Protein AF-A0A699UUC4-F1 (afdb_monomer_lite)

Sequence (95 aa):
MPNLKPSIPYPSRRDDERRREQANEQIEKFYEIFKDMSFEISFTDALILMPKFASTLKALIGNKEKLSKMARTPMNEHCSAVILNKLPKKLGDPG

Structure (mmCIF, N/CA/C/O backbone):
data_AF-A0A699UUC4-F1
#
_entry.id   AF-A0A699UUC4-F1
#
loop_
_atom_site.group_PDB
_atom_site.id
_atom_site.type_symbol
_atom_site.label_atom_id
_atom_site.label_alt_id
_atom_site.label_comp_id
_atom_site.label_asym_id
_atom_site.label_entity_id
_atom_site.label_seq_id
_atom_site.pdbx_PDB_ins_code
_atom_site.Cartn_x
_atom_site.Cartn_y
_atom_site.Cartn_z
_atom_site.occupancy
_atom_site.B_iso_or_equiv
_atom_site.auth_seq_id
_atom_site.auth_comp_id
_atom_site.auth_asym_id
_atom_site.auth_atom_id
_atom_site.pdbx_PDB_model_num
ATOM 1 N N . MET A 1 1 ? 22.416 23.795 39.507 1.00 53.88 1 MET A N 1
ATOM 2 C CA . MET A 1 1 ? 21.387 23.635 38.452 1.00 53.88 1 MET A CA 1
ATOM 3 C C . MET A 1 1 ? 20.030 23.898 39.091 1.00 53.88 1 MET A C 1
ATOM 5 O O . MET A 1 1 ? 19.801 23.345 40.162 1.00 53.88 1 MET A O 1
ATOM 9 N N . PRO A 1 2 ? 19.187 24.791 38.549 1.00 55.34 2 PRO A N 1
ATOM 10 C CA . PRO A 1 2 ? 17.926 25.143 39.192 1.00 55.34 2 PRO A CA 1
ATOM 11 C C . PRO A 1 2 ? 16.950 23.960 39.127 1.00 55.34 2 PRO A C 1
ATOM 13 O O . PRO A 1 2 ? 16.814 23.311 38.094 1.00 55.34 2 PRO A O 1
ATOM 16 N N . ASN A 1 3 ? 16.307 23.670 40.259 1.00 56.91 3 ASN A N 1
ATOM 17 C CA . ASN A 1 3 ? 15.320 22.605 40.427 1.00 56.91 3 ASN A CA 1
ATOM 18 C C . ASN A 1 3 ? 14.132 22.792 39.463 1.00 56.91 3 ASN A C 1
ATOM 20 O O . ASN A 1 3 ? 13.267 23.636 39.702 1.00 56.91 3 ASN A O 1
ATOM 24 N N . LEU A 1 4 ? 14.055 21.972 38.412 1.00 65.25 4 LEU A N 1
ATOM 25 C CA . LEU A 1 4 ? 12.837 21.771 37.624 1.00 65.25 4 LEU A CA 1
ATOM 26 C C . LEU A 1 4 ? 11.860 20.941 38.464 1.00 65.25 4 LEU A C 1
ATOM 28 O O . LEU A 1 4 ? 11.881 19.713 38.437 1.00 65.25 4 LEU A O 1
ATOM 32 N N . LYS A 1 5 ? 11.012 21.609 39.252 1.00 64.19 5 LYS A N 1
ATOM 33 C CA . LYS A 1 5 ? 9.847 20.945 39.849 1.00 64.19 5 LYS A CA 1
ATOM 34 C C . LYS A 1 5 ? 8.952 20.447 38.703 1.00 64.19 5 LYS A C 1
ATOM 36 O O . LYS A 1 5 ? 8.660 21.247 37.810 1.00 64.19 5 LYS A O 1
ATOM 41 N N . PRO A 1 6 ? 8.498 19.181 38.705 1.00 61.56 6 PRO A N 1
ATOM 42 C CA . PRO A 1 6 ? 7.538 18.720 37.711 1.00 61.56 6 PRO A CA 1
ATOM 43 C C . PRO A 1 6 ? 6.282 19.589 37.822 1.00 61.56 6 PRO A C 1
ATOM 45 O O . PRO A 1 6 ? 5.705 19.700 38.906 1.00 61.56 6 PRO A O 1
ATOM 48 N N . SER A 1 7 ? 5.871 20.251 36.734 1.00 69.12 7 SER A N 1
ATOM 49 C CA . SER A 1 7 ? 4.612 20.995 36.748 1.00 69.12 7 SER A CA 1
ATOM 50 C C . SER A 1 7 ? 3.489 19.984 36.934 1.00 69.12 7 SER A C 1
ATOM 52 O O . SER A 1 7 ? 3.312 19.112 36.080 1.00 69.12 7 SER A O 1
ATOM 54 N N . ILE A 1 8 ? 2.742 20.086 38.032 1.00 64.06 8 ILE A N 1
ATOM 55 C CA . ILE A 1 8 ? 1.513 19.311 38.195 1.00 64.06 8 ILE A CA 1
ATOM 56 C C . ILE A 1 8 ? 0.633 19.646 36.982 1.00 64.06 8 ILE A C 1
ATOM 58 O O . ILE A 1 8 ? 0.373 20.831 36.747 1.00 64.06 8 ILE A O 1
ATOM 62 N N . PRO A 1 9 ? 0.227 18.654 36.166 1.00 68.56 9 PRO A N 1
ATOM 63 C CA . PRO A 1 9 ? -0.620 18.923 35.017 1.00 68.56 9 PRO A CA 1
ATOM 64 C C . PRO A 1 9 ? -1.893 19.614 35.497 1.00 68.56 9 PRO A C 1
ATOM 66 O O . PRO A 1 9 ? -2.489 19.180 36.486 1.00 68.56 9 PRO A O 1
ATOM 69 N N . TYR A 1 10 ? -2.305 20.678 34.802 1.00 74.00 10 TYR A N 1
ATOM 70 C CA . TYR A 1 10 ? -3.627 21.270 35.007 1.00 74.00 10 TYR A CA 1
ATOM 71 C C . TYR A 1 10 ? -4.680 20.149 35.008 1.00 74.00 10 TYR A C 1
ATOM 73 O O . TYR A 1 10 ? -4.571 19.263 34.159 1.00 74.00 10 TYR A O 1
ATOM 81 N N . PRO A 1 11 ? -5.681 20.159 35.907 1.00 76.12 11 PRO A N 1
ATOM 82 C CA . PRO A 1 11 ? -6.680 19.089 35.991 1.00 76.12 11 PRO A CA 1
ATOM 83 C C . PRO A 1 11 ? -7.296 18.720 34.632 1.00 76.12 11 PRO A C 1
ATOM 85 O O . PRO A 1 11 ? -7.401 17.542 34.309 1.00 76.12 11 PRO A O 1
ATOM 88 N N . SER A 1 12 ? -7.542 19.718 33.776 1.00 78.81 12 SER A N 1
ATOM 89 C CA . SER A 1 12 ? -8.028 19.526 32.404 1.00 78.81 12 SER A CA 1
ATOM 90 C C . SER A 1 12 ? -7.108 18.685 31.514 1.00 78.81 12 SER A C 1
ATOM 92 O O . SER A 1 12 ? -7.598 17.920 30.690 1.00 78.81 12 SER A O 1
ATOM 94 N N . ARG A 1 13 ? -5.780 18.766 31.688 1.00 80.06 13 ARG A N 1
ATOM 95 C CA . ARG A 1 13 ? -4.829 17.932 30.935 1.00 80.06 13 ARG A CA 1
ATOM 96 C C . ARG A 1 13 ? -5.001 16.452 31.254 1.00 80.06 13 ARG A C 1
ATOM 98 O O . ARG A 1 13 ? -4.865 15.638 30.351 1.00 80.06 13 ARG A O 1
ATOM 105 N N . ARG A 1 14 ? -5.315 16.108 32.510 1.00 82.56 14 ARG A N 1
ATOM 106 C CA . ARG A 1 14 ? -5.584 14.712 32.888 1.00 82.56 14 ARG A CA 1
ATOM 107 C C . ARG A 1 14 ? -6.864 14.199 32.233 1.00 82.56 14 ARG A C 1
ATOM 109 O O . ARG A 1 14 ? -6.890 13.063 31.772 1.00 82.56 14 ARG A O 1
ATOM 116 N N . ASP A 1 15 ? -7.897 15.035 32.156 1.00 85.81 15 ASP A N 1
ATOM 117 C CA . ASP A 1 15 ? -9.153 14.669 31.494 1.00 85.81 15 ASP A CA 1
ATOM 118 C C . ASP A 1 15 ? -8.973 14.497 29.977 1.00 85.81 15 ASP A C 1
ATOM 120 O O . ASP A 1 15 ? -9.523 13.568 29.386 1.00 85.81 15 ASP A O 1
ATOM 124 N N . ASP A 1 16 ? -8.176 15.354 29.334 1.00 88.12 16 ASP A N 1
ATOM 125 C CA . ASP A 1 16 ? -7.830 15.227 27.912 1.00 88.12 16 ASP A CA 1
ATOM 126 C C . ASP A 1 16 ? -7.037 13.952 27.615 1.00 88.12 16 ASP A C 1
ATOM 128 O O . ASP A 1 16 ? -7.305 13.273 26.624 1.00 88.12 16 ASP A O 1
ATOM 132 N N . GLU A 1 17 ? -6.076 13.614 28.472 1.00 89.31 17 GLU A N 1
ATOM 133 C CA . GLU A 1 17 ? -5.261 12.408 28.342 1.00 89.31 17 GLU A CA 1
ATOM 134 C C . GLU A 1 17 ? -6.105 11.145 28.508 1.00 89.31 17 GLU A C 1
ATOM 136 O O . GLU A 1 17 ? -6.097 10.285 27.631 1.00 89.31 17 GLU A O 1
ATOM 141 N N . ARG A 1 18 ? -6.969 11.104 29.528 1.00 89.06 18 ARG A N 1
ATOM 142 C CA . ARG A 1 18 ? -7.925 10.006 29.723 1.00 89.06 18 ARG A CA 1
ATOM 143 C C . ARG A 1 18 ? -8.858 9.827 28.523 1.00 89.06 18 ARG A C 1
ATOM 145 O O . ARG A 1 18 ? -9.155 8.701 28.132 1.00 89.06 18 ARG A O 1
ATOM 152 N N . ARG A 1 19 ? -9.325 10.924 27.915 1.00 91.81 19 ARG A N 1
ATOM 153 C CA . ARG A 1 19 ? -10.149 10.867 26.693 1.00 91.81 19 ARG A CA 1
ATOM 154 C C . ARG A 1 19 ? -9.376 10.304 25.501 1.00 91.81 19 ARG A C 1
ATOM 156 O O . ARG A 1 19 ? -9.947 9.552 24.715 1.00 91.81 19 ARG A O 1
ATOM 163 N N . ARG A 1 20 ? -8.089 10.640 25.365 1.00 92.06 20 ARG A N 1
ATOM 164 C CA . ARG A 1 20 ? -7.215 10.079 24.320 1.00 92.06 20 ARG A CA 1
ATOM 165 C C . ARG A 1 20 ? -6.952 8.596 24.540 1.00 92.06 20 ARG A C 1
ATOM 167 O O . ARG A 1 20 ? -7.040 7.840 23.583 1.00 92.06 20 ARG A O 1
ATOM 174 N N . GLU A 1 21 ? -6.678 8.178 25.771 1.00 94.94 21 GLU A N 1
ATOM 175 C CA . GLU A 1 21 ? -6.489 6.765 26.120 1.00 94.94 21 GLU A CA 1
ATOM 176 C C . GLU A 1 21 ? -7.739 5.944 25.792 1.00 94.94 21 GLU A C 1
ATOM 178 O O . GLU A 1 21 ? -7.641 4.925 25.116 1.00 94.94 21 GLU A O 1
ATOM 183 N N . GLN A 1 22 ? -8.926 6.439 26.154 1.00 96.19 22 GLN A N 1
ATOM 184 C CA . GLN A 1 22 ? -10.196 5.797 25.800 1.00 96.19 22 GLN A CA 1
ATOM 185 C C . GLN A 1 22 ? -10.411 5.706 24.286 1.00 96.19 22 GLN A C 1
ATOM 187 O O . GLN A 1 22 ? -10.876 4.681 23.790 1.00 96.19 22 GLN A O 1
ATOM 192 N N . ALA A 1 23 ? -10.076 6.763 23.540 1.00 96.31 23 ALA A N 1
ATOM 193 C CA . ALA A 1 23 ? -10.149 6.739 22.082 1.00 96.31 23 ALA A CA 1
ATOM 194 C C . ALA A 1 23 ? -9.162 5.723 21.486 1.00 96.31 23 ALA A C 1
ATOM 196 O O . ALA A 1 23 ? -9.526 4.974 20.584 1.00 96.31 23 ALA A O 1
ATOM 197 N N . ASN A 1 24 ? -7.944 5.646 22.021 1.00 95.56 24 ASN A N 1
ATOM 198 C CA . ASN A 1 24 ? -6.939 4.680 21.588 1.00 95.56 24 ASN A CA 1
ATOM 199 C C . ASN A 1 24 ? -7.376 3.240 21.887 1.00 95.56 24 ASN A C 1
ATOM 201 O O . ASN A 1 24 ? -7.265 2.390 21.012 1.00 95.56 24 ASN A O 1
ATOM 205 N N . GLU A 1 25 ? -7.954 2.966 23.060 1.00 96.81 25 GLU A N 1
ATOM 206 C CA . GLU A 1 25 ? -8.535 1.652 23.370 1.00 96.81 25 GLU A CA 1
ATOM 207 C C . GLU A 1 25 ? -9.655 1.269 22.393 1.00 96.81 25 GLU A C 1
ATOM 209 O O . GLU A 1 25 ? -9.785 0.102 22.020 1.00 96.81 25 GLU A O 1
ATOM 214 N N . GLN A 1 26 ? -10.480 2.233 21.972 1.00 96.12 26 GLN A N 1
ATOM 215 C CA . GLN A 1 26 ? -11.510 1.991 20.958 1.00 96.12 26 GLN A CA 1
ATOM 216 C C . GLN A 1 26 ? -10.902 1.700 19.581 1.00 96.12 26 GLN A C 1
ATOM 218 O O . GLN A 1 26 ? -11.380 0.799 18.892 1.00 96.12 26 GLN A O 1
ATOM 223 N N . ILE A 1 27 ? -9.849 2.424 19.193 1.00 94.38 27 ILE A N 1
ATOM 224 C CA . ILE A 1 27 ? -9.135 2.210 17.927 1.00 94.38 27 ILE A CA 1
ATOM 225 C C . ILE A 1 27 ? -8.471 0.831 17.904 1.00 94.38 27 ILE A C 1
ATOM 227 O O . ILE A 1 27 ? -8.612 0.117 16.915 1.00 94.38 27 ILE A O 1
ATOM 231 N N . GLU A 1 28 ? -7.808 0.429 18.987 1.00 95.44 28 GLU A N 1
ATOM 232 C CA . GLU A 1 28 ? -7.190 -0.897 19.107 1.00 95.44 28 GLU A CA 1
ATOM 233 C C . GLU A 1 28 ? -8.236 -2.011 18.974 1.00 95.44 28 GLU A C 1
ATOM 235 O O . GLU A 1 28 ? -8.076 -2.920 18.164 1.00 95.44 28 GLU A O 1
ATOM 240 N N . LYS A 1 29 ? -9.375 -1.901 19.674 1.00 95.06 29 LYS A N 1
ATOM 241 C CA . LYS A 1 29 ? -10.481 -2.868 19.534 1.00 95.06 29 LYS A CA 1
ATOM 242 C C . LYS A 1 29 ? -11.013 -2.941 18.106 1.00 95.06 29 LYS A C 1
ATOM 244 O O . LYS A 1 29 ? -11.286 -4.030 17.611 1.00 95.06 29 LYS A O 1
ATOM 249 N N . PHE A 1 30 ? -11.173 -1.794 17.447 1.00 91.75 30 PHE A N 1
ATOM 250 C CA . PHE A 1 30 ? -11.584 -1.758 16.047 1.00 91.75 30 PHE A CA 1
ATOM 251 C C . PHE A 1 30 ? -10.558 -2.450 15.146 1.00 91.75 30 PHE A C 1
ATOM 253 O O . PHE A 1 30 ? -10.942 -3.203 14.256 1.00 91.75 30 PHE A O 1
ATOM 260 N N . TYR A 1 31 ? -9.268 -2.217 15.383 1.00 89.44 31 TYR A N 1
ATOM 261 C CA . TYR A 1 31 ? -8.197 -2.802 14.588 1.00 89.44 31 TYR A CA 1
ATOM 262 C C . TYR A 1 31 ? -8.133 -4.326 14.731 1.00 89.44 31 TYR A C 1
ATOM 264 O O . TYR A 1 31 ? -7.964 -5.013 13.728 1.00 89.44 31 TYR A O 1
ATOM 272 N N . GLU A 1 32 ? -8.350 -4.860 15.933 1.00 90.62 32 GLU A N 1
ATOM 273 C CA . GLU A 1 32 ? -8.452 -6.308 16.154 1.00 90.62 32 GLU A CA 1
ATOM 274 C C . GLU A 1 32 ? -9.644 -6.917 15.398 1.00 90.62 32 GLU A C 1
ATOM 276 O O . GLU A 1 32 ? -9.461 -7.858 14.630 1.00 90.62 32 GLU A O 1
ATOM 281 N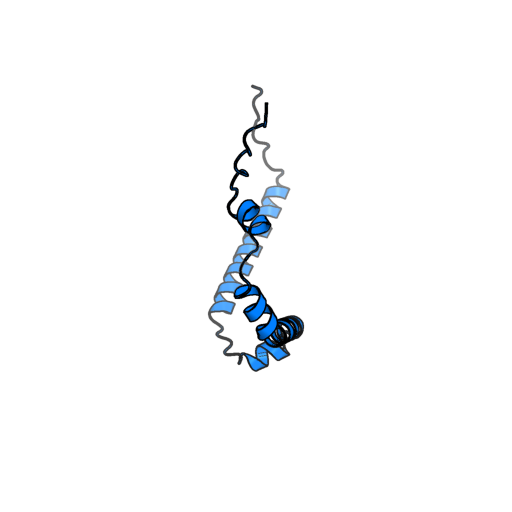 N . ILE A 1 33 ? -10.835 -6.308 15.481 1.00 88.50 33 ILE A N 1
ATOM 282 C CA . ILE A 1 33 ? -12.006 -6.750 14.698 1.00 88.50 33 ILE A CA 1
ATOM 283 C C . ILE A 1 33 ? -11.721 -6.664 13.190 1.00 88.50 33 ILE A C 1
ATOM 285 O O . ILE A 1 33 ? -12.124 -7.530 12.419 1.00 88.50 33 ILE A O 1
ATOM 289 N N . PHE A 1 34 ? -11.023 -5.617 12.750 1.00 83.81 34 PHE A N 1
ATOM 290 C CA . PHE A 1 34 ? -10.683 -5.416 11.346 1.00 83.81 34 PHE A CA 1
ATOM 291 C C . PHE A 1 34 ? -9.673 -6.443 10.819 1.00 83.81 34 PHE A C 1
ATOM 293 O O . PHE A 1 34 ? -9.788 -6.844 9.666 1.00 83.81 34 PHE A O 1
ATOM 300 N N . LYS A 1 35 ? -8.708 -6.887 11.635 1.00 81.50 35 LYS A N 1
ATOM 301 C CA . LYS A 1 35 ? -7.799 -7.990 11.278 1.00 81.50 35 LYS A CA 1
ATOM 302 C C . LYS A 1 35 ? -8.526 -9.326 11.193 1.00 81.50 35 LYS A C 1
ATOM 304 O O . LYS A 1 35 ? -8.242 -10.101 10.283 1.00 81.50 35 LYS A O 1
ATOM 309 N N . ASP A 1 36 ? -9.433 -9.580 12.136 1.00 82.12 36 ASP A N 1
ATOM 310 C CA . ASP A 1 36 ? -10.238 -10.805 12.172 1.00 82.12 36 ASP A CA 1
ATOM 311 C C . ASP A 1 36 ? -11.209 -10.879 10.987 1.00 82.12 36 ASP A C 1
ATOM 313 O O . ASP A 1 36 ? -11.525 -11.963 10.493 1.00 82.12 36 ASP A O 1
ATOM 317 N N . MET A 1 37 ? -11.649 -9.725 10.478 1.00 76.56 37 MET A N 1
ATOM 318 C CA . MET A 1 37 ? -12.336 -9.627 9.197 1.00 76.56 37 MET A CA 1
ATOM 319 C C . MET A 1 37 ? -11.343 -9.846 8.049 1.00 76.56 37 MET A C 1
ATOM 321 O O . MET A 1 37 ? -10.783 -8.906 7.482 1.00 76.56 37 MET A O 1
ATOM 325 N N . SER A 1 38 ? -11.155 -11.102 7.646 1.00 66.44 38 SER A N 1
ATOM 326 C CA . SER A 1 38 ? -10.509 -11.404 6.372 1.00 66.44 38 SER A CA 1
ATOM 327 C C . SER A 1 38 ? -11.406 -10.943 5.218 1.00 6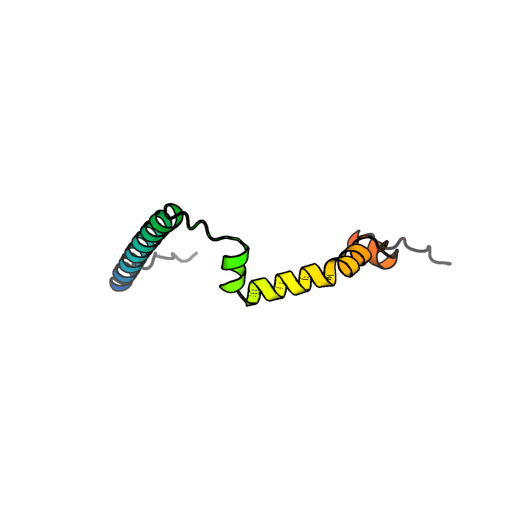6.44 38 SER A C 1
ATOM 329 O O . SER A 1 38 ? -12.353 -11.610 4.805 1.00 66.44 38 SER A O 1
ATOM 331 N N . PHE A 1 39 ? -11.102 -9.774 4.660 1.00 66.81 39 PHE A N 1
ATOM 332 C CA . PHE A 1 39 ? -11.624 -9.397 3.353 1.00 66.81 39 PHE A CA 1
ATOM 333 C C . PHE A 1 39 ? -10.762 -10.082 2.302 1.00 66.81 39 PHE A C 1
ATOM 335 O O . PHE A 1 39 ? -9.705 -9.576 1.921 1.00 66.81 39 PHE A O 1
ATOM 342 N N . GLU A 1 40 ? -11.199 -11.251 1.839 1.00 73.44 40 GLU A N 1
ATOM 343 C CA . GLU A 1 40 ? -10.618 -11.888 0.661 1.00 73.44 40 GLU A CA 1
ATOM 344 C C . GLU A 1 40 ? -11.063 -11.105 -0.582 1.00 73.44 40 GLU A C 1
ATOM 346 O O . GLU A 1 40 ? -11.953 -11.494 -1.333 1.00 73.44 40 GLU A O 1
ATOM 351 N N . ILE A 1 41 ? -10.495 -9.911 -0.749 1.00 82.25 41 ILE A N 1
ATOM 352 C CA . ILE A 1 41 ? -10.665 -9.115 -1.954 1.00 82.25 41 ILE A CA 1
ATOM 353 C C . ILE A 1 41 ? -9.623 -9.569 -2.967 1.00 82.25 41 ILE A C 1
ATOM 355 O O . ILE A 1 41 ? -8.429 -9.658 -2.663 1.00 82.25 41 ILE A O 1
ATOM 359 N N . SER A 1 42 ? -10.065 -9.864 -4.188 1.00 88.31 42 SER A N 1
ATOM 360 C CA . SER A 1 42 ? -9.120 -10.188 -5.245 1.00 88.31 42 SER A CA 1
ATOM 361 C C . SER A 1 42 ? -8.198 -8.989 -5.482 1.00 88.31 42 SER A C 1
ATOM 363 O O . SER A 1 42 ? -8.595 -7.826 -5.352 1.00 88.31 42 SER A O 1
ATOM 365 N N . PHE A 1 43 ? -6.950 -9.254 -5.863 1.00 86.94 43 PHE A N 1
ATOM 366 C CA . PHE A 1 43 ? -6.009 -8.180 -6.175 1.00 86.94 43 PHE A CA 1
ATOM 367 C C . PHE A 1 43 ? -6.577 -7.226 -7.240 1.00 86.94 43 PHE A C 1
ATOM 369 O O . PHE A 1 43 ? -6.419 -6.014 -7.133 1.00 86.94 43 PHE A O 1
ATOM 376 N N . THR A 1 44 ? -7.301 -7.754 -8.231 1.00 90.25 44 THR A N 1
ATOM 377 C CA . THR A 1 44 ? -7.953 -6.956 -9.276 1.00 90.25 44 THR A CA 1
ATOM 378 C C . THR A 1 44 ? -9.025 -6.021 -8.726 1.00 90.25 44 THR A C 1
ATOM 380 O O . THR A 1 44 ? -9.055 -4.855 -9.117 1.00 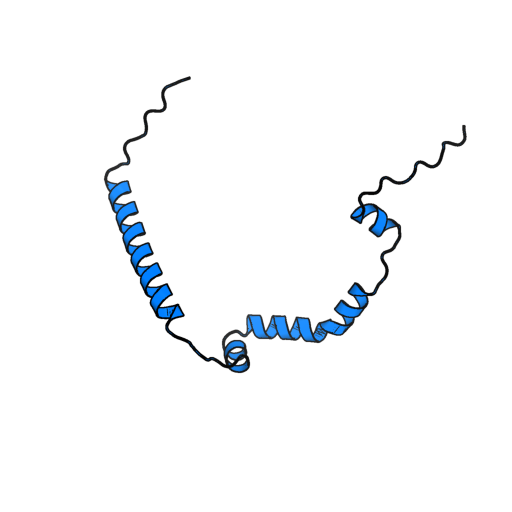90.25 44 THR A O 1
ATOM 383 N N . ASP A 1 45 ? -9.842 -6.482 -7.781 1.00 90.50 45 ASP A N 1
ATOM 384 C CA . ASP A 1 45 ? -10.882 -5.652 -7.167 1.00 90.50 45 ASP A CA 1
ATOM 385 C C . ASP A 1 45 ? -10.264 -4.558 -6.288 1.00 90.50 45 ASP A C 1
ATOM 387 O O . ASP A 1 45 ? -10.671 -3.397 -6.355 1.00 90.50 45 ASP A O 1
ATOM 391 N N . ALA A 1 46 ? -9.199 -4.878 -5.544 1.00 90.50 46 ALA A N 1
ATOM 392 C CA . ALA A 1 46 ? -8.450 -3.886 -4.776 1.00 90.50 46 ALA A CA 1
ATOM 393 C C . ALA A 1 46 ? -7.855 -2.787 -5.678 1.00 90.50 46 ALA A C 1
ATOM 395 O O . ALA A 1 46 ? -7.898 -1.606 -5.331 1.00 90.50 46 ALA A O 1
ATOM 396 N N . LEU A 1 47 ? -7.351 -3.143 -6.866 1.00 91.62 47 LEU A N 1
ATOM 397 C CA . LEU A 1 47 ? -6.845 -2.163 -7.834 1.00 91.62 47 LEU A CA 1
ATOM 398 C C . LEU A 1 47 ? -7.940 -1.245 -8.386 1.00 91.62 47 LEU A C 1
ATOM 400 O O . LEU A 1 47 ? -7.670 -0.064 -8.614 1.00 91.62 47 LEU A O 1
ATOM 404 N N . ILE A 1 48 ? -9.161 -1.753 -8.572 1.00 93.25 48 ILE A N 1
ATOM 405 C CA . ILE A 1 48 ? -10.313 -0.938 -8.987 1.00 93.25 48 ILE A CA 1
ATOM 406 C C . ILE A 1 48 ? -10.659 0.082 -7.894 1.00 93.25 48 ILE A C 1
ATOM 408 O O . ILE A 1 48 ? -10.882 1.255 -8.195 1.00 93.25 48 ILE A O 1
ATOM 412 N N . LEU A 1 49 ? -10.638 -0.338 -6.626 1.00 93.31 49 LEU A N 1
ATOM 413 C CA . LEU A 1 49 ? -10.903 0.539 -5.481 1.00 93.31 49 LEU A CA 1
ATOM 414 C C . LEU A 1 49 ? -9.771 1.546 -5.214 1.00 93.31 49 LEU A C 1
ATOM 416 O O . LEU A 1 49 ? -10.001 2.599 -4.620 1.00 93.31 49 LEU A O 1
ATOM 420 N N . MET A 1 50 ? -8.548 1.250 -5.665 1.00 94.75 50 MET A N 1
ATOM 421 C CA . MET A 1 50 ? -7.347 2.056 -5.424 1.00 94.75 50 MET A CA 1
ATOM 422 C C . MET A 1 50 ? -6.733 2.581 -6.737 1.00 94.75 50 MET A C 1
ATOM 424 O O . MET A 1 50 ? -5.606 2.217 -7.092 1.00 94.75 50 MET A O 1
ATOM 428 N N . PRO A 1 51 ? -7.393 3.513 -7.454 1.00 92.31 51 PRO A N 1
ATOM 429 C CA . PRO A 1 51 ? -6.978 3.933 -8.797 1.00 92.31 51 PRO A CA 1
ATOM 430 C C . PRO A 1 51 ? -5.586 4.586 -8.844 1.00 92.31 51 PRO A C 1
ATOM 432 O O . PRO A 1 51 ? -4.866 4.446 -9.832 1.00 92.31 51 PRO A O 1
ATOM 435 N N . LYS A 1 52 ? -5.163 5.263 -7.764 1.00 95.81 52 LYS A N 1
ATOM 436 C CA . LYS A 1 52 ? -3.798 5.810 -7.639 1.00 95.81 52 LYS A CA 1
ATOM 437 C C . LYS A 1 52 ? -2.736 4.713 -7.560 1.00 95.81 52 LYS A C 1
ATOM 439 O O . LYS A 1 52 ? -1.639 4.892 -8.069 1.00 95.81 52 LYS A O 1
ATOM 444 N N . PHE A 1 53 ? -3.052 3.595 -6.916 1.00 94.00 53 PHE A N 1
ATOM 445 C CA . PHE A 1 53 ? -2.141 2.461 -6.813 1.00 94.00 53 PHE A CA 1
ATOM 446 C C . PHE A 1 53 ? -2.118 1.654 -8.119 1.00 94.00 53 PHE A C 1
ATOM 448 O O . PHE A 1 53 ? -1.060 1.255 -8.599 1.00 94.00 53 PHE A O 1
ATOM 455 N N . ALA A 1 54 ? -3.273 1.498 -8.771 1.00 95.88 54 ALA A N 1
ATOM 456 C CA . ALA A 1 54 ? -3.341 0.909 -10.103 1.00 95.88 54 ALA A CA 1
ATOM 457 C C . ALA A 1 54 ? -2.513 1.701 -11.133 1.00 95.88 54 ALA A C 1
ATOM 459 O O . ALA A 1 54 ? -1.796 1.108 -11.943 1.00 95.88 54 ALA A O 1
ATOM 460 N N . SER A 1 55 ? -2.558 3.038 -11.097 1.00 95.25 55 SER A N 1
ATOM 461 C CA . SER A 1 55 ? -1.799 3.875 -12.032 1.00 95.25 55 SER A CA 1
ATOM 462 C C . SER A 1 55 ? -0.286 3.816 -11.797 1.00 95.25 55 SER A C 1
ATOM 464 O O . SER A 1 55 ? 0.471 3.747 -12.769 1.00 95.25 55 SER A O 1
ATOM 466 N N . THR A 1 56 ? 0.172 3.767 -10.542 1.00 95.00 56 THR A N 1
ATOM 467 C CA . THR A 1 56 ? 1.599 3.606 -10.224 1.00 95.00 56 THR A CA 1
ATOM 468 C C . THR A 1 56 ? 2.117 2.235 -10.640 1.00 95.00 56 THR A C 1
ATOM 470 O O . THR A 1 56 ? 3.180 2.157 -11.257 1.00 95.00 56 THR A O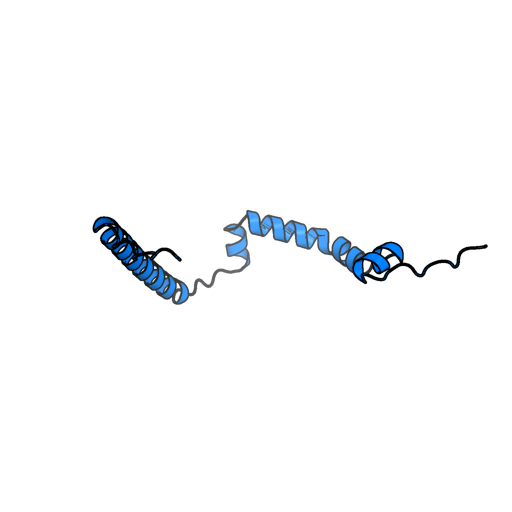 1
ATOM 473 N N . LEU A 1 57 ? 1.357 1.162 -10.398 1.00 94.25 57 LEU A N 1
ATOM 474 C CA . LEU A 1 57 ? 1.705 -0.175 -10.883 1.00 94.25 57 LEU A CA 1
ATOM 475 C C . LEU A 1 57 ? 1.764 -0.229 -12.408 1.00 94.25 57 LEU A C 1
ATOM 477 O O . LEU A 1 57 ? 2.714 -0.775 -12.966 1.00 94.25 57 LEU A O 1
ATOM 481 N N . LYS A 1 58 ? 0.798 0.388 -13.096 1.00 94.44 58 LYS A N 1
ATOM 482 C CA . LYS A 1 58 ? 0.798 0.480 -14.561 1.00 94.44 58 LYS A CA 1
ATOM 483 C C . LYS A 1 58 ? 2.051 1.189 -15.079 1.00 94.44 58 LYS A C 1
ATOM 485 O O . LYS A 1 58 ? 2.679 0.704 -16.019 1.00 94.44 58 LYS A O 1
ATOM 490 N N . ALA A 1 59 ? 2.441 2.300 -14.454 1.00 94.94 59 ALA A N 1
ATOM 491 C CA . ALA A 1 59 ? 3.662 3.022 -14.804 1.00 94.94 59 ALA A CA 1
ATOM 492 C C . ALA A 1 59 ? 4.925 2.186 -14.536 1.00 94.94 59 ALA A C 1
ATOM 494 O O . ALA A 1 59 ? 5.830 2.151 -15.369 1.00 94.94 59 ALA A O 1
ATOM 495 N N . LEU A 1 60 ? 4.972 1.468 -13.411 1.00 93.50 60 LEU A N 1
ATOM 496 C CA . LEU A 1 60 ? 6.090 0.599 -13.050 1.00 93.50 60 LEU A CA 1
ATOM 497 C C . LEU A 1 60 ? 6.260 -0.553 -14.049 1.00 93.50 60 LEU A C 1
ATOM 499 O O . LEU A 1 60 ? 7.363 -0.785 -14.543 1.00 93.50 60 LEU A O 1
ATOM 503 N N . ILE A 1 61 ? 5.165 -1.241 -14.383 1.00 93.06 61 ILE A N 1
ATOM 504 C CA . ILE A 1 61 ? 5.151 -2.345 -15.350 1.00 93.06 61 ILE A CA 1
ATOM 505 C C . ILE A 1 61 ? 5.539 -1.835 -16.741 1.00 93.06 61 ILE A C 1
ATOM 507 O O . ILE A 1 61 ? 6.398 -2.432 -17.389 1.00 93.06 61 ILE A O 1
ATOM 511 N N . GLY A 1 62 ? 4.977 -0.701 -17.173 1.00 93.94 62 GLY A N 1
ATOM 512 C CA . GLY A 1 62 ? 5.314 -0.078 -18.456 1.00 93.94 62 GLY A CA 1
ATOM 513 C C . GLY A 1 62 ? 6.781 0.353 -18.562 1.00 93.94 62 GLY A C 1
ATOM 514 O O . GLY A 1 62 ? 7.351 0.345 -19.648 1.00 93.94 62 GLY A O 1
ATOM 515 N N . ASN A 1 63 ? 7.424 0.672 -17.436 1.00 92.12 63 ASN A N 1
ATOM 516 C CA . ASN A 1 63 ? 8.822 1.096 -17.383 1.00 92.12 63 ASN A CA 1
ATOM 517 C C . ASN A 1 63 ? 9.812 -0.048 -17.071 1.00 92.12 63 ASN A C 1
ATOM 519 O O . ASN A 1 63 ? 11.017 0.189 -16.949 1.00 92.12 63 ASN A O 1
ATOM 523 N N . LYS A 1 64 ? 9.334 -1.294 -16.937 1.00 90.75 64 LYS A N 1
ATOM 524 C CA . LYS A 1 64 ? 10.134 -2.444 -16.478 1.00 90.75 64 LYS A CA 1
ATOM 525 C C . LYS A 1 64 ? 11.395 -2.670 -17.317 1.00 90.75 64 LYS A C 1
ATOM 527 O O . LYS A 1 64 ? 12.458 -2.936 -16.762 1.00 90.75 64 LYS A O 1
ATOM 532 N N . GLU A 1 65 ? 11.305 -2.543 -18.640 1.00 87.00 65 GLU A N 1
ATOM 533 C CA . GLU A 1 65 ? 12.451 -2.762 -19.530 1.00 87.00 65 GLU A CA 1
ATOM 534 C C . GLU A 1 65 ? 13.519 -1.669 -19.375 1.00 87.00 65 GLU A C 1
ATOM 536 O O . GLU A 1 65 ? 14.707 -1.971 -19.293 1.00 87.00 65 GLU A O 1
ATOM 541 N N . LYS A 1 66 ? 13.116 -0.399 -19.265 1.00 90.69 66 LYS A N 1
ATOM 542 C CA . LYS A 1 66 ? 14.042 0.721 -19.040 1.00 90.69 66 LYS A CA 1
ATOM 543 C C . LYS A 1 66 ? 14.712 0.622 -17.670 1.00 90.69 66 LYS A C 1
ATOM 545 O O . LYS A 1 66 ? 15.916 0.845 -17.579 1.00 90.69 66 LYS A O 1
ATOM 550 N N . LEU A 1 67 ? 13.964 0.233 -16.634 1.00 88.88 67 LEU A N 1
ATOM 551 C CA . LEU A 1 67 ? 14.518 -0.056 -15.307 1.00 88.88 67 LEU A CA 1
ATOM 552 C C . LEU A 1 67 ? 15.512 -1.221 -15.362 1.00 88.88 67 LEU A C 1
ATOM 554 O O . LEU A 1 67 ? 16.608 -1.116 -14.821 1.00 88.88 67 LEU A O 1
ATOM 558 N N . SER A 1 68 ? 15.177 -2.300 -16.077 1.00 87.50 68 SER A N 1
ATOM 559 C CA . SER A 1 68 ? 16.092 -3.428 -16.275 1.00 87.50 68 SER A CA 1
ATOM 560 C C . SER A 1 68 ? 17.350 -3.031 -17.043 1.00 87.50 68 SER A C 1
ATOM 562 O O . SER A 1 68 ? 18.423 -3.545 -16.733 1.00 87.50 68 SER A O 1
ATOM 564 N N . LYS A 1 69 ? 17.238 -2.156 -18.046 1.00 88.50 69 LYS A N 1
ATOM 565 C CA . LYS A 1 69 ? 18.389 -1.624 -18.783 1.00 88.50 69 LYS A CA 1
ATOM 566 C C . LYS A 1 69 ? 19.266 -0.788 -17.858 1.00 88.50 69 LYS A C 1
ATOM 568 O O . LYS A 1 69 ? 20.446 -1.082 -17.759 1.00 88.50 69 LYS A O 1
ATOM 573 N N . MET A 1 70 ? 18.686 0.152 -17.110 1.00 85.25 70 MET A N 1
ATOM 574 C CA . MET A 1 70 ? 19.408 0.957 -16.115 1.00 85.25 70 MET A CA 1
ATOM 575 C C . MET A 1 70 ? 20.136 0.101 -15.074 1.00 85.25 70 MET A C 1
ATOM 577 O O . MET A 1 70 ? 21.285 0.388 -14.768 1.00 85.25 70 MET A O 1
ATOM 581 N N . ALA A 1 71 ? 19.504 -0.963 -14.574 1.00 83.56 71 ALA A N 1
ATOM 582 C CA . ALA A 1 71 ? 20.122 -1.870 -13.605 1.00 83.56 71 ALA A CA 1
ATOM 583 C C . ALA A 1 71 ? 21.294 -2.684 -14.185 1.00 83.56 71 ALA A C 1
ATOM 585 O O . ALA A 1 71 ? 22.162 -3.126 -13.439 1.00 83.56 71 ALA A O 1
ATOM 586 N N . ARG A 1 72 ? 21.314 -2.904 -15.506 1.00 84.81 72 ARG A N 1
ATOM 587 C CA . ARG A 1 72 ? 22.388 -3.617 -16.216 1.00 84.81 72 ARG A CA 1
ATOM 588 C C . ARG A 1 72 ? 23.463 -2.687 -16.771 1.00 84.81 72 ARG A C 1
ATOM 590 O O . ARG A 1 72 ? 24.517 -3.176 -17.166 1.00 84.81 72 ARG A O 1
ATOM 597 N N . THR A 1 73 ? 23.207 -1.381 -16.836 1.00 83.94 73 THR A N 1
ATOM 598 C CA . THR A 1 73 ? 24.185 -0.407 -17.318 1.00 83.94 73 THR A CA 1
ATOM 599 C C . THR A 1 73 ? 25.377 -0.379 -16.357 1.00 83.94 73 THR A C 1
ATOM 601 O O . THR A 1 73 ? 25.192 -0.053 -15.182 1.00 83.94 73 THR A O 1
ATOM 604 N N . PRO A 1 74 ? 26.598 -0.705 -16.819 1.00 77.44 74 PRO A N 1
ATOM 605 C CA . PRO A 1 74 ? 27.782 -0.611 -15.979 1.00 77.44 74 PRO A CA 1
ATOM 606 C C . PRO A 1 74 ? 28.012 0.851 -15.584 1.00 77.44 74 PRO A C 1
ATOM 608 O O . PRO A 1 74 ? 27.859 1.765 -16.397 1.00 77.44 74 PRO A O 1
ATOM 611 N N . MET A 1 75 ? 28.357 1.081 -14.319 1.00 78.75 75 MET A N 1
ATOM 612 C CA . MET A 1 75 ? 28.682 2.421 -13.840 1.00 78.75 75 MET A CA 1
ATOM 613 C C . MET A 1 75 ? 29.965 2.932 -14.503 1.00 78.75 75 MET A C 1
ATOM 615 O O . MET A 1 75 ? 30.921 2.178 -14.680 1.00 78.75 75 MET A O 1
ATOM 619 N N . ASN A 1 76 ? 29.999 4.223 -14.843 1.00 82.12 76 ASN A N 1
ATOM 620 C CA . ASN A 1 76 ? 31.239 4.869 -15.267 1.00 82.12 76 ASN A CA 1
ATOM 621 C C . ASN A 1 76 ? 32.194 5.040 -14.066 1.00 82.12 76 ASN A C 1
ATOM 623 O O . ASN A 1 76 ? 31.747 5.129 -12.919 1.00 82.12 76 ASN A O 1
ATOM 627 N N . GLU A 1 77 ? 33.504 5.112 -14.325 1.00 76.12 77 GLU A N 1
ATOM 628 C CA . GLU A 1 77 ? 34.531 5.195 -13.271 1.00 76.12 77 GLU A CA 1
ATOM 629 C C . GLU A 1 77 ? 34.317 6.377 -12.317 1.00 76.12 77 GLU A C 1
ATOM 631 O O . GLU A 1 77 ? 34.527 6.244 -11.111 1.00 76.12 77 GLU A O 1
ATOM 636 N N . HIS A 1 78 ? 33.835 7.511 -12.829 1.00 78.00 78 HIS A N 1
ATOM 637 C CA . HIS A 1 78 ? 33.597 8.719 -12.041 1.00 78.00 78 HIS A CA 1
ATOM 638 C C . HIS A 1 78 ? 32.444 8.541 -11.035 1.00 78.00 78 HIS A C 1
ATOM 640 O O . HIS A 1 78 ? 32.562 8.901 -9.866 1.00 78.00 78 HIS A O 1
ATOM 646 N N . CYS A 1 79 ? 31.329 7.944 -11.455 1.00 77.25 79 CYS A N 1
ATOM 647 C CA . CYS A 1 79 ? 30.197 7.609 -10.595 1.00 77.25 79 CYS A CA 1
ATOM 648 C C . CYS A 1 79 ? 30.569 6.494 -9.615 1.00 77.25 79 CYS A C 1
ATOM 650 O O . CYS A 1 79 ? 30.175 6.552 -8.452 1.00 77.25 79 CYS A O 1
ATOM 652 N N . SER A 1 80 ? 31.347 5.500 -10.053 1.00 79.25 80 SER A N 1
ATOM 653 C CA . SER A 1 80 ? 31.849 4.446 -9.171 1.00 79.25 80 SER A CA 1
ATOM 654 C C . SER A 1 80 ? 32.755 5.010 -8.081 1.00 79.25 80 SER A C 1
ATOM 656 O O . SER A 1 80 ? 32.612 4.607 -6.934 1.00 79.25 80 SER A O 1
ATOM 658 N N . ALA A 1 81 ? 33.641 5.961 -8.393 1.00 76.44 81 ALA A N 1
ATOM 659 C CA . ALA A 1 81 ? 34.507 6.602 -7.403 1.00 76.44 81 ALA A CA 1
ATOM 660 C C . ALA A 1 81 ? 33.706 7.354 -6.326 1.00 76.44 81 ALA A C 1
ATOM 662 O O . ALA A 1 81 ? 34.011 7.220 -5.141 1.00 76.44 81 ALA A O 1
ATOM 663 N N . VAL A 1 82 ? 32.645 8.066 -6.727 1.00 79.19 82 VAL A N 1
ATOM 664 C CA . VAL A 1 82 ? 31.745 8.783 -5.807 1.00 79.19 82 VAL A CA 1
ATOM 665 C C . VAL A 1 82 ? 30.949 7.813 -4.931 1.00 79.19 82 VAL A C 1
ATOM 667 O O . VAL A 1 82 ? 30.937 7.970 -3.717 1.00 79.19 82 VAL A O 1
ATOM 670 N N . ILE A 1 83 ? 30.319 6.781 -5.506 1.00 78.00 83 ILE A N 1
ATOM 671 C CA . ILE A 1 83 ? 29.521 5.820 -4.719 1.00 78.00 83 ILE A CA 1
ATOM 672 C C . ILE A 1 83 ? 30.404 4.969 -3.802 1.00 78.00 83 ILE A C 1
ATOM 674 O O . ILE A 1 83 ? 30.034 4.694 -2.664 1.00 78.00 83 ILE A O 1
ATOM 678 N N . LEU A 1 84 ? 31.586 4.569 -4.271 1.00 79.44 84 LEU A N 1
ATOM 679 C CA . LEU A 1 84 ? 32.541 3.808 -3.468 1.00 79.44 84 LEU A CA 1
ATOM 680 C C . LEU A 1 84 ? 33.315 4.696 -2.479 1.00 79.44 84 LEU A C 1
ATOM 682 O O . LEU A 1 84 ? 34.195 4.174 -1.795 1.00 79.44 84 LEU A O 1
ATOM 686 N N . ASN A 1 85 ? 33.020 6.007 -2.414 1.00 73.38 85 ASN A N 1
ATOM 687 C CA . ASN A 1 85 ? 33.735 7.011 -1.616 1.00 73.38 85 ASN A CA 1
ATOM 688 C C . ASN A 1 85 ? 35.263 6.873 -1.726 1.00 73.38 85 ASN A C 1
ATOM 690 O O . ASN A 1 85 ? 36.005 7.058 -0.759 1.00 73.38 85 ASN A O 1
ATOM 694 N N . LYS A 1 86 ? 35.755 6.499 -2.912 1.00 73.56 86 LYS A N 1
ATOM 695 C CA . LYS A 1 86 ? 37.187 6.346 -3.144 1.00 73.56 86 LYS A CA 1
ATOM 696 C C . LYS A 1 86 ? 37.760 7.719 -3.453 1.00 73.56 86 LYS A C 1
ATOM 698 O O . LYS A 1 86 ? 37.405 8.331 -4.456 1.00 73.56 86 LYS A O 1
ATOM 703 N N . LEU A 1 87 ? 38.670 8.183 -2.599 1.00 69.38 87 LEU A N 1
ATOM 704 C CA . LEU A 1 87 ? 39.505 9.344 -2.895 1.00 69.38 87 LEU A CA 1
ATOM 705 C C . LEU A 1 87 ? 40.236 9.106 -4.229 1.00 69.38 87 LEU A C 1
ATOM 707 O O . LEU A 1 87 ? 40.834 8.035 -4.396 1.00 69.38 87 LEU A O 1
ATOM 711 N N . PRO A 1 88 ? 40.204 10.060 -5.179 1.00 63.88 88 PRO A N 1
ATOM 712 C CA . PRO A 1 88 ? 40.986 9.938 -6.399 1.00 63.88 88 PRO A CA 1
ATOM 713 C C . PRO A 1 88 ? 42.464 9.787 -6.022 1.00 63.88 88 PRO A C 1
ATOM 715 O O . PRO A 1 88 ? 42.981 10.533 -5.186 1.00 63.88 88 PRO A O 1
ATOM 718 N N . LYS A 1 89 ? 43.144 8.786 -6.601 1.00 67.81 89 LYS A N 1
ATOM 719 C CA . LYS A 1 89 ? 44.594 8.625 -6.424 1.00 67.81 89 LYS A CA 1
ATOM 720 C C . LYS A 1 89 ? 45.254 9.924 -6.876 1.00 67.81 89 LYS A C 1
ATOM 722 O O . LYS A 1 89 ? 45.052 10.333 -8.017 1.00 67.81 89 LYS A O 1
ATOM 727 N N . LYS A 1 90 ? 46.023 10.566 -5.991 1.00 68.25 90 LYS A N 1
ATOM 728 C CA . LYS A 1 90 ? 46.830 11.727 -6.371 1.00 68.25 90 LYS A CA 1
ATOM 729 C C . LYS A 1 90 ? 47.731 11.322 -7.539 1.00 68.25 90 LYS A C 1
ATOM 731 O O . LYS A 1 90 ? 48.498 10.367 -7.418 1.00 68.25 90 LYS A O 1
ATOM 736 N N . LEU A 1 91 ? 47.602 12.021 -8.662 1.00 67.38 91 LEU A N 1
ATOM 737 C CA . LEU A 1 91 ? 48.647 12.062 -9.677 1.00 67.38 91 LEU A CA 1
ATOM 738 C C . LEU A 1 91 ? 49.833 12.764 -9.015 1.00 67.38 91 LEU A C 1
ATOM 740 O O . LEU A 1 91 ? 49.652 13.834 -8.441 1.00 67.38 91 LEU A O 1
ATOM 744 N N . GLY A 1 92 ? 50.992 12.106 -8.978 1.00 71.25 92 GLY A N 1
ATOM 745 C CA . GLY A 1 92 ? 52.196 12.710 -8.415 1.00 71.25 92 GLY A CA 1
ATOM 746 C C . GLY A 1 92 ? 52.502 14.014 -9.145 1.00 71.25 92 GLY A C 1
ATOM 747 O O . GLY A 1 92 ? 52.446 14.042 -10.376 1.00 71.25 92 GLY A O 1
ATOM 748 N N . ASP A 1 93 ? 52.774 15.073 -8.386 1.00 66.50 93 ASP A N 1
ATOM 749 C CA . ASP A 1 93 ? 53.096 16.380 -8.949 1.00 66.50 93 ASP A CA 1
ATOM 750 C C . ASP 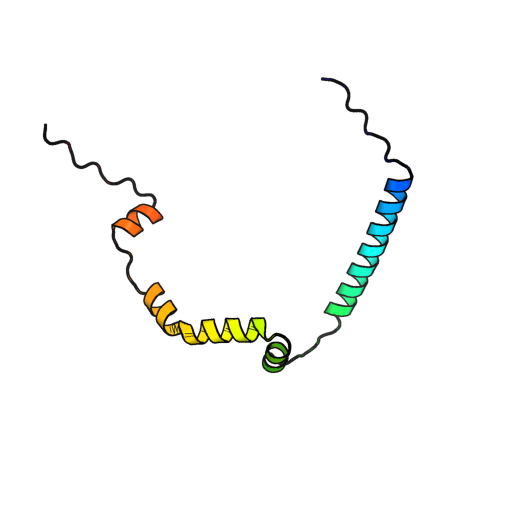A 1 93 ? 54.373 16.279 -9.800 1.00 66.50 93 ASP A C 1
ATOM 752 O O . ASP A 1 93 ? 55.378 15.720 -9.340 1.00 66.50 93 ASP A O 1
ATOM 756 N N . PRO A 1 94 ? 54.365 16.784 -11.045 1.00 69.69 94 PRO A N 1
ATOM 757 C CA . PRO A 1 94 ? 55.568 16.880 -11.847 1.00 69.69 94 PRO A CA 1
ATOM 758 C C . PRO A 1 94 ? 56.364 18.119 -11.411 1.00 69.69 94 PRO A C 1
ATOM 760 O O . PRO A 1 94 ? 56.324 19.139 -12.091 1.00 69.69 94 PRO A O 1
ATOM 763 N N . GLY A 1 95 ? 57.104 17.998 -10.305 1.00 60.66 95 GLY A N 1
ATOM 764 C CA . GLY A 1 95 ? 58.128 18.969 -9.887 1.00 60.66 95 GLY A CA 1
ATOM 765 C C . GLY A 1 95 ? 57.655 20.046 -8.925 1.00 60.66 95 GLY A C 1
ATOM 766 O O . GLY A 1 95 ? 56.799 20.864 -9.320 1.00 60.66 95 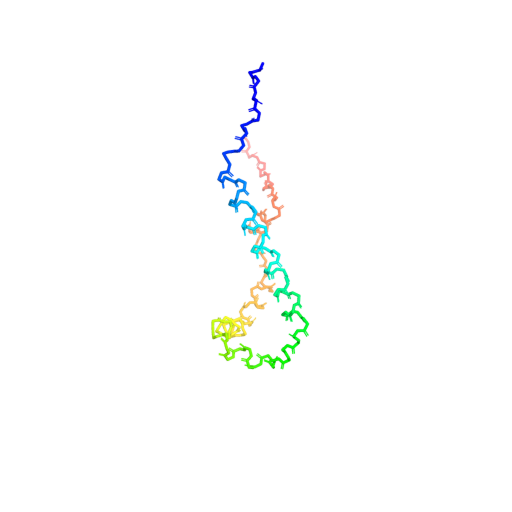GLY A O 1
#

Radius of gyration: 29.04 Å; chains: 1; bounding box: 70×37×60 Å

Foldseek 3Di:
DDDPDPPDPDPVVVVVVVVVVVVVVVVVVVVVVVVVPPPPDDPVNVCVVVVVVVVVVVVCVVCVVVVVVVVPDDDDPVVVCVVVVPDPDDDPDPD

Organism: Tanacetum cinerariifolium (NCBI:txid118510)

pLDDT: mean 82.62, std 11.33, range [53.88, 96.81]

Secondary structure (DSSP, 8-state):
----PPPPPPHHHHHHHHHHHHHHHHHHHHHHHHHHS-----HHHHHHH-HHHHHHHHHHHHTHHHHHHHHHSPPPHHHHHHHTTPPPPPPPP--